Protein AF-T2INQ0-F1 (afdb_monomer)

Structure (mmCIF, N/CA/C/O backbone):
data_AF-T2INQ0-F1
#
_entry.id   AF-T2INQ0-F1
#
loop_
_atom_site.group_PDB
_atom_site.id
_atom_site.type_symbol
_atom_site.label_atom_id
_atom_site.label_alt_id
_atom_site.label_comp_id
_atom_site.label_asym_id
_atom_site.label_entity_id
_atom_s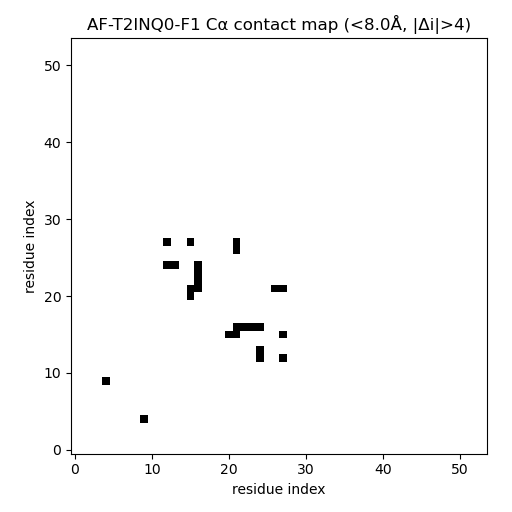ite.label_seq_id
_atom_site.pdbx_PDB_ins_code
_atom_site.Cartn_x
_atom_site.Cartn_y
_atom_site.Cartn_z
_atom_site.occupancy
_atom_site.B_iso_or_equiv
_atom_site.auth_seq_id
_atom_site.auth_comp_id
_atom_site.auth_asym_id
_atom_site.auth_atom_id
_atom_site.pdbx_PDB_model_num
ATOM 1 N N . MET A 1 1 ? -16.153 -0.392 -3.198 1.00 71.94 1 MET A N 1
ATOM 2 C CA . MET A 1 1 ? -15.683 -1.796 -3.218 1.00 71.94 1 MET A CA 1
ATOM 3 C C . MET A 1 1 ? -15.445 -2.193 -1.772 1.00 71.94 1 MET A C 1
ATOM 5 O O . MET A 1 1 ? -14.881 -1.375 -1.059 1.00 71.94 1 MET A O 1
ATOM 9 N N . ASN A 1 2 ? -15.891 -3.369 -1.325 1.00 81.19 2 ASN A N 1
ATOM 10 C CA . ASN A 1 2 ? -15.616 -3.823 0.042 1.00 81.19 2 ASN A CA 1
ATOM 11 C C . ASN A 1 2 ? -14.349 -4.671 0.023 1.00 81.19 2 ASN A C 1
ATOM 13 O O . ASN A 1 2 ? -14.271 -5.641 -0.727 1.00 81.19 2 ASN A O 1
ATOM 17 N N . ILE A 1 3 ? -13.368 -4.278 0.825 1.00 85.44 3 ILE A N 1
ATOM 18 C CA . ILE A 1 3 ? -12.093 -4.972 0.980 1.00 85.44 3 ILE A CA 1
ATOM 19 C C . ILE A 1 3 ? -11.972 -5.442 2.424 1.00 85.44 3 ILE A C 1
ATOM 21 O O . ILE A 1 3 ? -12.303 -4.707 3.352 1.00 85.44 3 ILE A O 1
ATOM 25 N N . THR A 1 4 ? -11.524 -6.679 2.600 1.00 93.12 4 THR A N 1
ATOM 26 C CA . THR A 1 4 ? -11.224 -7.245 3.914 1.00 93.12 4 THR A CA 1
ATOM 27 C C . THR A 1 4 ? -9.726 -7.151 4.133 1.00 93.12 4 THR A C 1
ATOM 29 O O . THR A 1 4 ? -8.949 -7.623 3.304 1.00 93.12 4 THR A O 1
ATOM 32 N N . LEU A 1 5 ? -9.336 -6.521 5.234 1.00 92.94 5 LEU A N 1
ATOM 33 C CA . LEU A 1 5 ? -7.944 -6.382 5.630 1.00 92.94 5 LEU A CA 1
ATOM 34 C C . LEU A 1 5 ? -7.540 -7.547 6.534 1.00 92.94 5 LEU A C 1
ATOM 36 O O . LEU A 1 5 ? -8.365 -8.095 7.266 1.00 92.94 5 LEU A O 1
ATOM 40 N N . SER A 1 6 ? -6.265 -7.931 6.488 1.00 96.62 6 SER A N 1
ATOM 41 C CA . SER A 1 6 ? -5.715 -8.825 7.507 1.00 96.62 6 SER A CA 1
ATOM 42 C C . SER A 1 6 ? -5.549 -8.075 8.839 1.00 96.62 6 SER A C 1
ATOM 44 O O . SER A 1 6 ? -5.372 -6.851 8.832 1.00 96.62 6 SER A O 1
ATOM 46 N N . PRO A 1 7 ? -5.525 -8.777 9.986 1.00 97.69 7 PRO A N 1
ATOM 47 C CA . PRO A 1 7 ? -5.288 -8.144 11.286 1.00 97.69 7 PRO A CA 1
ATOM 48 C C . PRO A 1 7 ? -3.995 -7.312 11.333 1.00 97.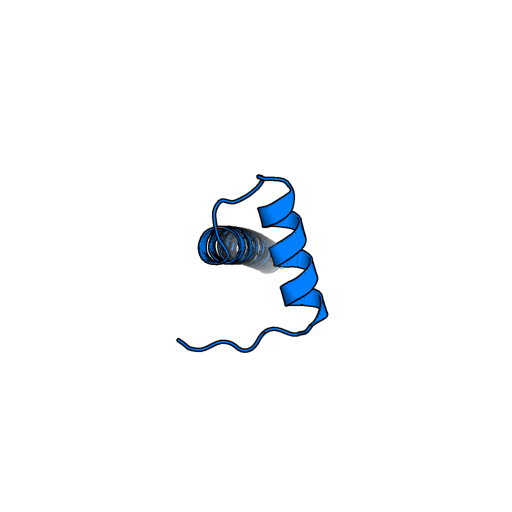69 7 PRO A C 1
ATOM 50 O O . PRO A 1 7 ? -3.929 -6.262 11.972 1.00 97.69 7 PRO A O 1
ATOM 53 N N . GLU A 1 8 ? -2.951 -7.753 10.629 1.00 97.81 8 GLU A N 1
ATOM 54 C CA . GLU A 1 8 ? -1.677 -7.042 10.528 1.00 97.81 8 GLU A CA 1
ATOM 55 C C . GLU A 1 8 ? -1.812 -5.737 9.735 1.00 97.81 8 GLU A C 1
ATOM 57 O O . GLU A 1 8 ? -1.254 -4.714 10.141 1.00 97.81 8 GLU A O 1
ATOM 62 N N . GLN A 1 9 ? -2.569 -5.756 8.633 1.00 96.56 9 GLN A N 1
ATOM 63 C CA . GLN A 1 9 ? -2.846 -4.567 7.823 1.00 96.56 9 GLN A CA 1
ATOM 64 C C . GLN A 1 9 ? -3.662 -3.542 8.614 1.00 96.56 9 GLN A C 1
ATOM 66 O O . GLN A 1 9 ? -3.317 -2.360 8.620 1.00 96.56 9 GLN A O 1
ATOM 71 N N . GLU A 1 10 ? -4.690 -3.987 9.341 1.00 96.44 10 GLU A N 1
ATOM 72 C CA . GLU A 1 10 ? -5.487 -3.114 10.208 1.00 96.44 10 GLU A CA 1
ATOM 73 C C . GLU A 1 10 ? -4.625 -2.458 11.287 1.00 96.44 10 GLU A C 1
ATOM 75 O O . GLU A 1 10 ? -4.660 -1.237 11.458 1.00 96.44 10 GLU A O 1
ATOM 80 N N . LYS A 1 11 ? -3.790 -3.247 11.974 1.00 97.56 11 LYS A N 1
ATOM 81 C CA . LYS A 1 11 ? -2.888 -2.740 13.013 1.00 97.56 11 LYS A CA 1
ATOM 82 C C . LYS A 1 11 ? -1.890 -1.726 12.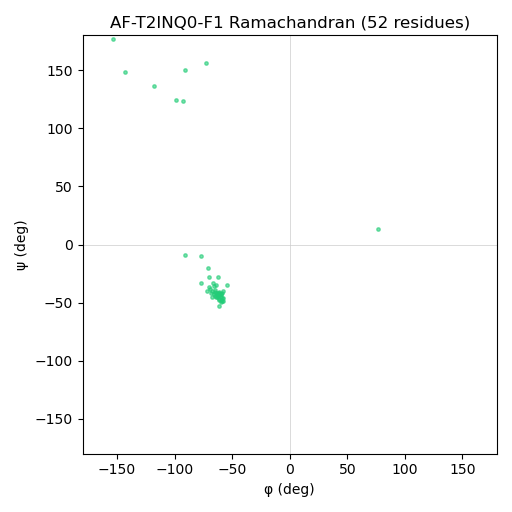455 1.00 97.56 11 LYS A C 1
ATOM 84 O O . LYS A 1 11 ? -1.619 -0.710 13.099 1.00 97.56 11 LYS A O 1
ATOM 89 N N . PHE A 1 12 ? -1.347 -1.982 11.266 1.00 96.62 12 PHE A N 1
ATOM 90 C CA . PHE A 1 12 ? -0.458 -1.043 10.593 1.00 96.62 12 PHE A CA 1
ATOM 91 C C . PHE A 1 12 ? -1.173 0.279 10.299 1.00 96.62 12 PHE A C 1
ATOM 93 O O . PHE A 1 12 ? -0.696 1.325 10.740 1.00 96.62 12 PHE A O 1
ATOM 100 N N . ILE A 1 13 ? -2.335 0.239 9.643 1.00 96.50 13 ILE A N 1
ATOM 101 C CA . ILE A 1 13 ? -3.118 1.434 9.293 1.00 96.50 13 ILE A CA 1
ATOM 102 C C . ILE A 1 13 ? -3.484 2.234 10.548 1.00 96.50 13 ILE A C 1
ATOM 104 O O . ILE A 1 13 ? -3.222 3.435 10.610 1.00 96.50 13 ILE A O 1
ATOM 108 N N . GLN A 1 14 ? -4.004 1.570 11.584 1.00 96.62 14 GLN A N 1
ATOM 109 C CA . GLN A 1 14 ? -4.340 2.217 12.855 1.00 96.62 14 GLN A CA 1
ATOM 110 C C . GLN A 1 14 ? -3.126 2.904 13.483 1.00 96.62 14 GLN A C 1
ATOM 112 O O . GLN A 1 14 ? -3.244 4.018 13.988 1.00 96.62 14 GLN A O 1
ATOM 117 N N . SER A 1 15 ? -1.943 2.285 13.419 1.00 97.56 15 SER A N 1
ATOM 118 C CA . SER A 1 15 ? -0.719 2.891 13.947 1.00 97.56 15 SER A CA 1
ATOM 119 C C . SER A 1 15 ? -0.287 4.142 13.178 1.00 97.56 15 SER A C 1
ATOM 121 O O . SER A 1 15 ? 0.256 5.061 13.788 1.00 97.56 15 SER A O 1
ATOM 123 N N . GLN A 1 16 ? -0.535 4.205 11.866 1.00 97.12 16 GLN A N 1
ATOM 124 C CA . GLN A 1 16 ? -0.217 5.376 11.049 1.00 97.12 16 GLN A CA 1
ATOM 125 C C . GLN A 1 16 ? -1.164 6.542 11.358 1.00 97.12 16 GLN A C 1
ATOM 127 O O . GLN A 1 16 ? -0.716 7.679 11.500 1.00 97.12 16 GLN A O 1
ATOM 132 N N . ILE A 1 17 ? -2.450 6.245 11.554 1.00 97.06 17 ILE A N 1
ATOM 133 C CA . ILE A 1 17 ? 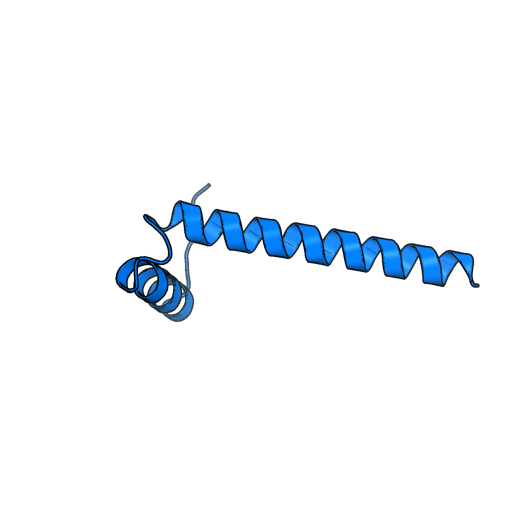-3.455 7.238 11.953 1.00 97.06 17 ILE A CA 1
ATOM 134 C C . ILE A 1 17 ? -3.184 7.736 13.378 1.00 97.06 17 ILE A C 1
ATOM 136 O O . ILE A 1 17 ? -3.164 8.937 13.621 1.00 97.06 17 ILE A O 1
ATOM 140 N N . ALA A 1 18 ? -2.884 6.836 14.320 1.00 97.06 18 ALA A N 1
ATOM 141 C CA . ALA A 1 18 ? -2.580 7.197 15.708 1.00 97.06 18 ALA A CA 1
ATOM 142 C C . ALA A 1 18 ? -1.333 8.088 15.842 1.00 97.06 18 ALA A C 1
ATOM 144 O O . ALA A 1 18 ? -1.234 8.881 16.776 1.00 97.06 18 ALA A O 1
ATOM 145 N N . ARG A 1 19 ? -0.382 7.974 14.908 1.00 96.38 19 ARG A N 1
ATOM 146 C CA . ARG A 1 19 ? 0.797 8.853 14.824 1.00 96.38 19 ARG A CA 1
ATOM 147 C C . ARG A 1 19 ? 0.483 10.229 14.232 1.00 96.38 19 ARG A C 1
ATOM 149 O O . ARG A 1 19 ? 1.343 11.100 14.278 1.00 96.38 19 ARG A O 1
ATOM 156 N N . GLY A 1 20 ? -0.713 10.422 13.679 1.00 95.06 20 GLY A N 1
ATOM 157 C CA . GLY A 1 20 ? -1.105 11.639 12.973 1.00 95.06 20 GLY A CA 1
ATOM 158 C C . GLY A 1 20 ? -0.519 11.754 11.566 1.00 95.06 20 GLY A C 1
ATOM 159 O O . GLY A 1 20 ? -0.583 12.829 10.981 1.00 95.06 20 GLY A O 1
ATOM 160 N N . ASN A 1 21 ? 0.041 10.669 11.013 1.00 92.88 21 A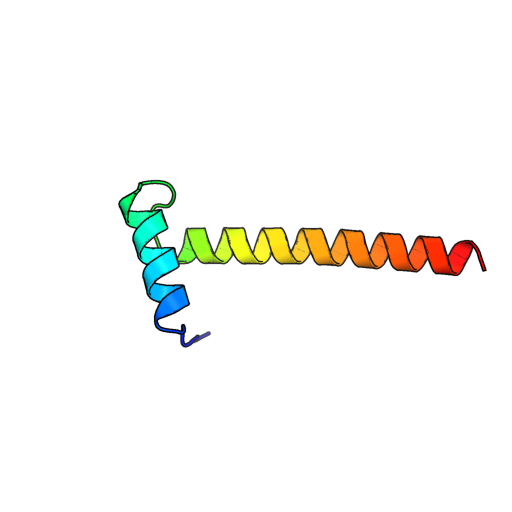SN A N 1
ATOM 161 C CA . ASN A 1 21 ? 0.598 10.674 9.656 1.00 92.88 21 ASN A CA 1
ATOM 162 C C . ASN A 1 21 ? -0.503 10.769 8.588 1.00 92.88 21 ASN A C 1
ATOM 164 O O . ASN A 1 21 ? -0.259 11.277 7.499 1.00 92.88 21 ASN A O 1
ATOM 168 N N . TYR A 1 22 ? -1.704 10.279 8.909 1.00 97.12 22 TYR A N 1
ATOM 169 C CA . TYR A 1 22 ? -2.874 10.277 8.033 1.00 97.12 22 TYR A CA 1
ATOM 170 C C . TYR A 1 22 ? -4.134 10.540 8.861 1.00 97.12 22 TYR A C 1
ATOM 172 O O . TYR A 1 22 ? -4.198 10.154 10.030 1.00 97.12 22 TYR A O 1
ATOM 180 N N . GLN A 1 23 ? -5.134 11.186 8.261 1.00 94.81 23 GLN A N 1
ATOM 181 C CA . GLN A 1 23 ? -6.396 11.511 8.940 1.00 94.81 23 GLN A CA 1
ATOM 182 C C . GLN A 1 23 ? -7.329 10.305 9.066 1.00 94.81 23 GLN A C 1
ATOM 184 O O . GLN A 1 23 ? -8.067 10.197 10.043 1.00 94.81 23 GLN A O 1
ATOM 189 N N . ASP A 1 24 ? -7.298 9.401 8.089 1.00 95.38 24 ASP A N 1
ATOM 190 C CA . ASP A 1 24 ? -8.195 8.257 8.011 1.00 95.38 24 ASP A CA 1
ATOM 191 C C . ASP A 1 24 ? -7.568 7.093 7.228 1.00 95.38 24 ASP A C 1
ATOM 193 O O . ASP A 1 24 ? -6.453 7.163 6.705 1.00 95.38 24 ASP A O 1
ATOM 197 N N . VAL A 1 25 ? -8.307 5.985 7.181 1.00 94.06 25 VAL A N 1
ATOM 198 C CA . VAL A 1 25 ? -7.922 4.758 6.474 1.00 94.06 25 VAL A CA 1
ATOM 199 C C . VAL A 1 25 ? -7.819 4.991 4.964 1.00 94.06 25 VAL A C 1
ATOM 201 O O . VAL A 1 25 ? -6.962 4.398 4.309 1.00 94.06 25 VAL A O 1
ATOM 204 N N . GLU A 1 26 ? -8.669 5.852 4.406 1.00 94.12 26 GLU A N 1
ATOM 205 C CA . 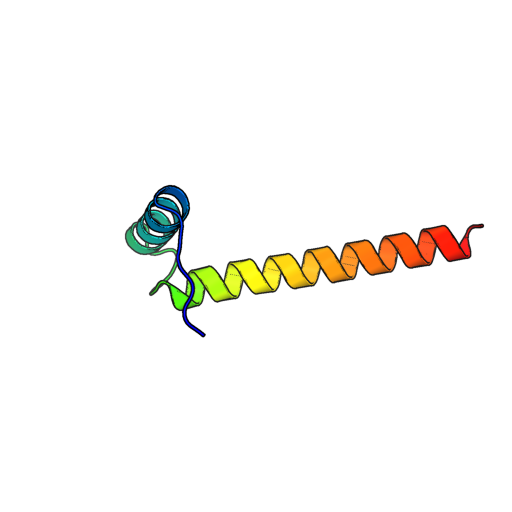GLU A 1 26 ? -8.743 6.095 2.967 1.00 94.12 26 GLU A CA 1
ATOM 206 C C . GLU A 1 26 ? -7.477 6.788 2.457 1.00 94.12 26 GLU A C 1
ATOM 208 O O . GLU A 1 26 ? -6.935 6.388 1.428 1.00 94.12 26 GLU A O 1
ATOM 213 N N . GLN A 1 27 ? -6.935 7.745 3.212 1.00 96.38 27 GLN A N 1
ATOM 214 C CA . GLN A 1 27 ? -5.658 8.383 2.892 1.00 96.38 27 GLN A CA 1
ATOM 215 C C . GLN A 1 27 ? -4.499 7.383 2.871 1.00 96.38 27 GLN A C 1
ATOM 217 O O . GLN A 1 27 ? -3.693 7.407 1.941 1.00 96.38 27 GLN A O 1
ATOM 222 N N . VAL A 1 28 ? -4.436 6.467 3.844 1.00 96.31 28 VAL A N 1
ATOM 223 C CA . VAL A 1 28 ? -3.388 5.432 3.884 1.00 96.31 28 VAL A CA 1
ATOM 224 C C . VAL A 1 28 ? -3.483 4.515 2.663 1.00 96.31 28 VAL A C 1
ATOM 226 O O . VAL A 1 28 ? -2.475 4.209 2.027 1.00 96.31 28 VAL A O 1
ATOM 229 N N . ILE A 1 29 ? -4.700 4.090 2.311 1.00 94.88 29 ILE A N 1
ATOM 230 C CA . ILE A 1 29 ? -4.934 3.223 1.150 1.00 94.88 29 ILE A CA 1
ATOM 231 C C . ILE A 1 29 ? -4.590 3.958 -0.149 1.00 94.88 29 ILE A C 1
ATOM 233 O O . ILE A 1 29 ? -3.937 3.385 -1.020 1.00 94.88 29 ILE A O 1
ATOM 237 N N . LYS A 1 30 ? -4.982 5.228 -0.277 1.00 95.88 30 LYS A N 1
ATOM 238 C CA . LYS A 1 30 ? -4.674 6.053 -1.449 1.00 95.88 30 LYS A CA 1
ATOM 239 C C . LYS A 1 30 ? -3.168 6.184 -1.667 1.00 95.88 30 LYS A C 1
ATOM 241 O O . LYS A 1 30 ? -2.701 6.009 -2.792 1.00 95.88 30 LYS A O 1
ATOM 246 N N . GLU A 1 31 ? -2.414 6.457 -0.606 1.00 97.12 31 GLU A N 1
ATOM 247 C CA . GLU A 1 31 ? -0.951 6.532 -0.654 1.00 97.12 31 GLU A CA 1
ATOM 248 C C . GLU A 1 31 ? -0.351 5.195 -1.118 1.00 97.12 31 GLU A C 1
ATOM 250 O O . GLU A 1 31 ? 0.433 5.154 -2.065 1.00 97.12 31 GLU A O 1
ATOM 255 N N . ALA A 1 32 ? -0.782 4.080 -0.514 1.00 95.94 32 ALA A N 1
ATOM 256 C CA . ALA A 1 32 ? -0.295 2.746 -0.861 1.00 95.94 32 ALA A CA 1
ATOM 257 C C . ALA A 1 32 ? -0.548 2.390 -2.337 1.00 95.94 32 ALA A C 1
ATOM 259 O O . ALA A 1 32 ? 0.330 1.836 -3.001 1.00 95.94 32 ALA A O 1
ATOM 260 N N . LEU A 1 33 ? -1.726 2.735 -2.867 1.00 96.62 33 LEU A N 1
ATOM 261 C CA . LEU A 1 33 ? -2.066 2.507 -4.273 1.00 96.62 33 LEU A CA 1
ATOM 262 C C . LEU A 1 33 ? -1.273 3.412 -5.221 1.00 96.62 33 LEU A C 1
ATOM 264 O O . LEU A 1 33 ? -0.847 2.951 -6.277 1.00 96.62 33 LEU A O 1
ATOM 268 N N . THR A 1 34 ? -1.020 4.661 -4.827 1.00 97.81 34 THR A N 1
ATOM 269 C CA . THR A 1 34 ? -0.193 5.598 -5.604 1.00 97.81 34 THR A CA 1
ATOM 270 C C . THR A 1 34 ? 1.241 5.078 -5.724 1.00 97.81 34 THR A C 1
ATOM 272 O O . THR A 1 34 ? 1.807 5.039 -6.814 1.00 97.81 34 THR A O 1
ATOM 275 N N . ILE A 1 35 ? 1.819 4.599 -4.618 1.00 98.12 35 ILE A N 1
ATOM 276 C CA . ILE A 1 35 ? 3.158 3.993 -4.608 1.00 98.12 35 ILE A CA 1
ATOM 277 C C . ILE A 1 35 ? 3.200 2.752 -5.510 1.00 98.12 35 ILE A C 1
ATOM 279 O O . ILE A 1 35 ? 4.144 2.583 -6.282 1.00 98.12 35 ILE A O 1
ATOM 283 N N . LEU A 1 36 ? 2.175 1.895 -5.449 1.00 97.94 36 LEU A N 1
ATOM 284 C CA . LEU A 1 36 ? 2.085 0.712 -6.307 1.00 97.94 36 LEU A CA 1
ATOM 285 C C . LEU A 1 36 ? 2.035 1.085 -7.796 1.00 97.94 36 LEU A C 1
ATOM 287 O O . LEU A 1 36 ? 2.693 0.437 -8.610 1.00 97.94 36 LEU A O 1
ATOM 291 N N . GLU A 1 37 ? 1.280 2.122 -8.157 1.00 97.88 37 GLU A N 1
ATOM 292 C CA . GLU A 1 37 ? 1.206 2.614 -9.532 1.00 97.88 37 GLU A CA 1
ATOM 293 C C . GLU A 1 37 ? 2.572 3.097 -10.034 1.00 97.88 37 GLU A C 1
ATOM 295 O O . GLU A 1 37 ? 3.001 2.680 -11.110 1.00 97.88 37 GLU A O 1
ATOM 300 N N . ILE A 1 38 ? 3.289 3.892 -9.235 1.00 97.88 38 ILE A N 1
ATOM 301 C CA . ILE A 1 38 ? 4.634 4.382 -9.575 1.00 97.88 38 ILE A CA 1
ATOM 302 C C . ILE A 1 38 ? 5.592 3.209 -9.813 1.00 97.88 38 ILE A C 1
ATOM 304 O O . ILE A 1 38 ? 6.256 3.148 -10.846 1.00 97.88 38 ILE A O 1
ATOM 308 N N . ILE A 1 39 ? 5.618 2.234 -8.899 1.00 97.94 39 ILE A N 1
ATOM 309 C CA . ILE A 1 39 ? 6.477 1.047 -9.022 1.00 97.94 39 ILE A CA 1
ATOM 310 C C . ILE A 1 39 ? 6.158 0.268 -10.303 1.00 97.94 39 ILE A C 1
ATOM 312 O O . ILE A 1 39 ? 7.067 -0.190 -10.999 1.00 97.94 39 ILE A O 1
ATOM 316 N N . ASN A 1 40 ? 4.876 0.107 -10.632 1.00 97.62 40 ASN A N 1
ATOM 317 C CA . ASN A 1 40 ? 4.469 -0.587 -11.851 1.00 97.62 40 ASN A CA 1
ATOM 318 C C . ASN A 1 40 ? 4.929 0.164 -13.104 1.00 97.62 40 ASN A C 1
ATOM 320 O O . ASN A 1 40 ? 5.512 -0.454 -13.994 1.00 97.62 40 ASN A O 1
ATOM 324 N N . GLN A 1 41 ? 4.754 1.487 -13.141 1.00 96.94 41 GLN A N 1
ATOM 325 C CA . GLN A 1 41 ? 5.215 2.319 -14.253 1.00 96.9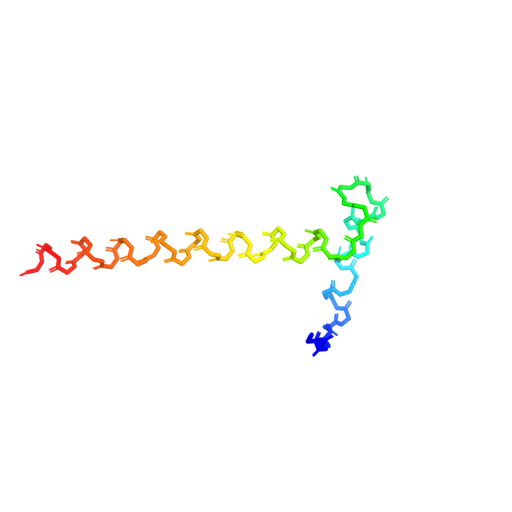4 41 GLN A CA 1
ATOM 326 C C . GLN A 1 41 ? 6.734 2.225 -14.446 1.00 96.94 41 GLN A C 1
ATOM 328 O O . GLN A 1 41 ? 7.200 2.031 -15.570 1.00 96.94 41 GLN A O 1
ATOM 333 N N . GLU A 1 42 ? 7.514 2.302 -13.366 1.00 96.56 42 GLU A N 1
ATOM 334 C CA . GLU A 1 42 ? 8.973 2.157 -13.429 1.00 96.56 42 GLU A CA 1
ATOM 335 C C . GLU A 1 42 ? 9.397 0.772 -13.931 1.00 96.56 42 GLU A C 1
ATOM 337 O O . GLU A 1 42 ? 10.312 0.647 -14.748 1.00 96.56 42 GLU A O 1
ATOM 342 N N . ASN A 1 43 ? 8.735 -0.286 -13.458 1.00 96.31 43 ASN A N 1
ATOM 343 C CA . ASN A 1 43 ? 9.032 -1.651 -13.884 1.00 96.31 43 ASN A CA 1
ATOM 344 C C . ASN A 1 43 ? 8.713 -1.869 -15.364 1.00 96.31 43 ASN A C 1
ATOM 346 O O . ASN A 1 43 ? 9.480 -2.529 -16.067 1.00 96.31 43 ASN A O 1
ATOM 350 N N . ASP A 1 44 ? 7.615 -1.303 -15.853 1.00 95.56 44 ASP A N 1
ATOM 351 C CA . ASP A 1 44 ? 7.235 -1.410 -17.258 1.00 95.56 44 ASP A CA 1
ATOM 352 C C . ASP A 1 44 ? 8.192 -0.632 -18.165 1.00 95.56 44 ASP A C 1
ATOM 354 O O . ASP A 1 44 ? 8.589 -1.138 -19.218 1.00 95.56 44 ASP A O 1
ATOM 358 N N . GLN A 1 45 ? 8.655 0.543 -17.728 1.00 93.75 45 GLN A N 1
ATOM 359 C CA . GLN A 1 45 ? 9.705 1.283 -18.431 1.00 93.75 45 GLN A CA 1
ATOM 360 C C . GLN A 1 45 ? 11.009 0.483 -18.504 1.00 93.75 45 GLN A C 1
ATOM 362 O O . GLN A 1 45 ? 11.561 0.323 -19.594 1.00 93.75 45 GLN A O 1
ATOM 367 N N . LYS A 1 46 ? 11.465 -0.093 -17.383 1.00 94.38 46 LYS A N 1
ATOM 368 C CA . LYS A 1 46 ? 12.672 -0.938 -17.351 1.00 94.38 46 LYS A CA 1
ATOM 369 C C . LYS A 1 46 ? 12.562 -2.126 -18.305 1.00 94.38 46 LYS A C 1
ATOM 371 O O . LYS A 1 46 ? 13.471 -2.359 -19.098 1.00 94.38 46 LYS A O 1
ATOM 376 N N . ARG A 1 47 ? 11.428 -2.835 -18.296 1.00 94.12 47 ARG A N 1
ATOM 377 C CA . ARG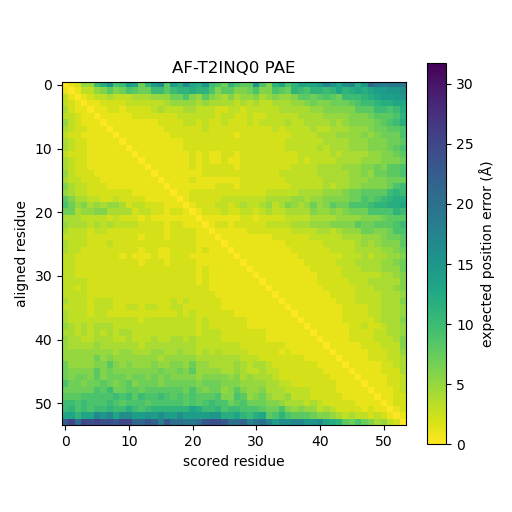 A 1 47 ? 11.173 -3.950 -19.226 1.00 94.12 47 ARG A CA 1
ATOM 378 C C . ARG A 1 47 ? 11.228 -3.500 -20.684 1.00 94.12 47 ARG A C 1
ATOM 380 O O . ARG A 1 47 ? 11.803 -4.194 -21.519 1.00 94.12 47 ARG A O 1
ATOM 387 N N . LEU A 1 48 ? 10.652 -2.342 -21.006 1.00 94.94 48 LEU A N 1
ATOM 388 C CA . LEU A 1 48 ? 10.675 -1.804 -22.365 1.00 94.94 48 LEU A CA 1
ATOM 389 C C . LEU A 1 48 ? 12.100 -1.458 -22.818 1.00 94.94 48 LEU A C 1
ATOM 391 O O . LEU A 1 48 ? 12.465 -1.725 -23.963 1.00 94.94 48 LEU A O 1
ATOM 395 N N . GLU A 1 49 ? 12.915 -0.883 -21.935 1.00 94.12 49 GLU A N 1
ATOM 396 C CA . GLU A 1 49 ? 14.324 -0.605 -22.217 1.00 94.12 49 GLU A CA 1
ATOM 397 C C . GLU A 1 49 ? 15.141 -1.880 -22.440 1.00 94.12 49 GLU A C 1
ATOM 399 O O . GLU A 1 49 ? 15.958 -1.926 -23.359 1.00 94.12 49 GLU A O 1
ATOM 404 N N . GLU A 1 50 ? 14.920 -2.921 -21.637 1.00 94.12 50 GLU A N 1
ATOM 405 C CA . GLU A 1 50 ? 15.568 -4.225 -21.813 1.00 94.12 50 GLU A CA 1
ATOM 406 C C . GLU A 1 50 ? 15.201 -4.869 -23.153 1.00 94.12 50 GLU A C 1
ATOM 408 O O . GLU A 1 50 ? 16.075 -5.396 -23.842 1.00 94.12 50 GLU A O 1
ATOM 413 N N . LEU A 1 51 ? 13.929 -4.786 -23.558 1.00 92.50 51 LEU A N 1
ATOM 414 C CA . LEU A 1 51 ? 13.464 -5.294 -24.851 1.00 92.50 51 LEU A CA 1
ATOM 415 C C . LEU A 1 51 ? 14.055 -4.520 -26.033 1.00 92.50 51 LEU A C 1
ATOM 417 O O . LEU A 1 51 ? 14.349 -5.127 -27.052 1.00 92.50 51 LEU A O 1
ATOM 421 N N . ARG A 1 52 ? 14.262 -3.203 -25.905 1.00 88.06 52 ARG A N 1
ATOM 422 C CA . ARG A 1 52 ? 14.900 -2.373 -26.946 1.00 88.06 52 ARG A CA 1
ATOM 423 C C . ARG A 1 52 ? 16.399 -2.637 -27.111 1.00 88.06 52 ARG A C 1
ATOM 425 O O . ARG A 1 52 ? 16.967 -2.242 -28.124 1.00 88.06 52 ARG A O 1
ATOM 432 N N . LYS A 1 53 ? 17.045 -3.227 -26.101 1.00 86.50 53 LYS A N 1
ATOM 433 C CA . LYS A 1 53 ? 18.479 -3.562 -26.101 1.00 86.50 53 LYS A CA 1
ATOM 434 C C . LYS A 1 53 ? 18.774 -4.975 -26.626 1.00 86.50 53 LYS A C 1
ATOM 436 O O . LYS A 1 53 ? 19.949 -5.300 -26.786 1.00 86.50 53 LYS A O 1
ATOM 441 N N . LYS A 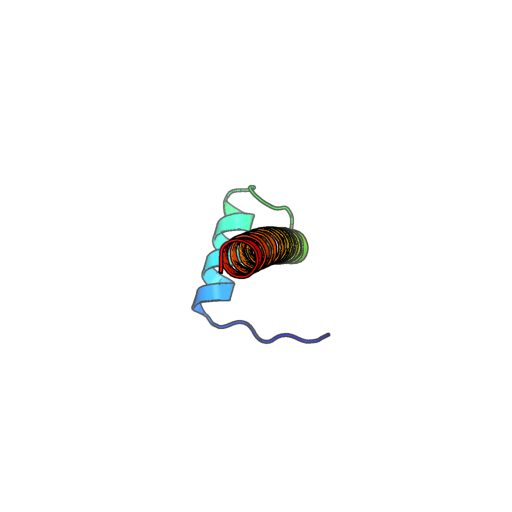1 54 ? 17.749 -5.804 -26.840 1.00 66.94 54 LYS A N 1
ATOM 442 C CA . LYS A 1 54 ? 17.848 -7.126 -27.476 1.00 66.94 54 LYS A CA 1
ATOM 443 C C . LYS A 1 54 ? 17.588 -7.029 -28.972 1.00 66.94 54 LYS A C 1
ATOM 445 O O . LYS A 1 54 ? 18.214 -7.833 -29.693 1.00 66.94 54 LYS A O 1
#

Radius of gyration: 16.19 Å; Cα contacts (8 Å, |Δi|>4): 13; chains: 1; bounding box: 34×20×43 Å

pLDDT: mean 94.24, std 5.86, range [66.94, 98.12]

Secondary structure (DSSP, 8-state):
---PPPHHHHHHHHHHHHTTS-SSHHHHHHHHHHHHHHHHHHHHHHHHHHHHT-

Sequence (54 aa):
MNITLSPEQEKFIQSQIARGNYQDVEQVIKEALTILEIINQENDQKRLEELRKK

Mean predicted aligned error: 3.93 Å

Foldseek 3Di:
DDDDDDPVRVVVLVVCCVVVVDVDSVVVVVVVVVVVVVVVVVVVVVVVVVVVVD

InterPro domains:
  IPR022789 Antitoxin ParD [PF03693] (3-48)
  IPR038296 Antitoxin ParD superfamily [G3DSA:6.10.10.120] (7-54)

Organism: NCBI:txid423472

Nearest PDB structures (foldseek):
  5zkt-assembly1_A  TM=6.571E-01  e=4.629E+00  Oryza sativa Japonica Group
  7vp2-assembly1_B  TM=5.605E-01  e=2.438E+00  Arabidopsis thaliana
  7vp4-assembly2_E  TM=5.467E-01  e=3.943E+00  Arabidopsis thaliana
  7vp5-assembly3_I  TM=5.509E-01  e=4.629E+00  Arabidopsis thaliana
  7vp2-assembly1_A  TM=5.697E-01  e=5.015E+00  Arabidopsis thaliana

Solvent-accessible surface area (backbone atoms only — not comparable to full-atom values): 3265 Å² total; per-residue (Å²): 134,93,80,86,74,54,74,67,54,48,53,50,51,53,53,40,36,74,71,64,79,32,95,46,69,66,55,52,52,52,52,55,52,51,53,51,50,51,53,50,53,53,52,51,50,52,53,51,54,56,59,74,74,108